Protein AF-A0A6P1W608-F1 (afdb_monomer_lite)

Secondary structure (DSSP, 8-state):
---SSTTSSHHHHTGGGSS----PPPPS-TTSGGGSSS-EEEEEEEEEEEEEE-SSEEEESS---SSTT----EEEEPGGGHHHHHHTT---SEEE-TTS-EEES-GGGSS-EEEEEEEEEETT-TT--S--EEEEEEEEEE--

Foldseek 3Di:
DDDDPPPPPPVVVVVVVPPPPPPPPPDPQPQLCQQAPDDKAFQDWADQFQWFDPLFKTQTPAARDNDPPDRGRMAGERPVCSVVVVVVVHDGQWDQDPVRDIDGVDPVCHRQKTWTFTKIWPPDHPPDDDTHIHTDTPDMDGPD

pLDDT: mean 80.38, std 16.03, range [40.0, 96.5]

Organism: NCBI:txid2666025

Structure (mmCIF, N/CA/C/O backbone):
data_AF-A0A6P1W608-F1
#
_entry.id   AF-A0A6P1W608-F1
#
loop_
_atom_site.group_PDB
_atom_site.id
_atom_site.type_symbol
_atom_site.label_atom_id
_atom_site.label_alt_id
_atom_site.label_comp_id
_atom_site.label_asym_id
_atom_site.label_entity_id
_atom_site.label_seq_id
_atom_site.pdbx_PDB_ins_code
_atom_site.Cartn_x
_atom_site.Cartn_y
_atom_site.Cartn_z
_atom_site.occupancy
_atom_site.B_iso_or_equiv
_atom_site.auth_seq_id
_atom_site.auth_comp_id
_atom_site.auth_asym_id
_atom_site.auth_atom_id
_atom_site.pdbx_PDB_model_num
ATOM 1 N N . MET A 1 1 ? -41.512 -51.671 -15.482 1.00 40.00 1 MET A N 1
ATOM 2 C CA . MET A 1 1 ? -41.183 -50.666 -16.517 1.00 40.00 1 MET A CA 1
ATOM 3 C C . MET A 1 1 ? -40.653 -49.422 -15.815 1.00 40.00 1 MET A C 1
ATOM 5 O O . MET A 1 1 ? -41.411 -48.709 -15.179 1.00 40.00 1 MET A O 1
ATOM 9 N N . LYS A 1 2 ? -39.327 -49.263 -15.813 1.00 44.81 2 LYS A N 1
ATOM 10 C CA . LYS A 1 2 ? -38.554 -48.151 -15.236 1.00 44.81 2 LYS A CA 1
ATOM 11 C C . LYS A 1 2 ? -37.672 -47.610 -16.361 1.00 44.81 2 LYS A C 1
ATOM 13 O O . LYS A 1 2 ? -37.284 -48.399 -17.215 1.00 44.81 2 LYS A O 1
ATOM 18 N N . SER A 1 3 ? -37.300 -46.334 -16.277 1.00 49.94 3 SER A N 1
ATOM 19 C CA . SER A 1 3 ? -36.467 -45.580 -17.230 1.00 49.94 3 SER A CA 1
ATOM 20 C C . SER A 1 3 ? -37.295 -44.818 -18.260 1.00 49.94 3 SER A C 1
ATOM 22 O O . SER A 1 3 ? -37.811 -45.427 -19.183 1.00 49.94 3 SER A O 1
ATOM 24 N N . ASN A 1 4 ? -37.464 -43.506 -18.042 1.00 48.66 4 ASN A N 1
ATOM 25 C CA . ASN A 1 4 ? -37.576 -42.485 -19.103 1.00 48.66 4 ASN A CA 1
ATOM 26 C C . ASN A 1 4 ? -37.647 -41.034 -18.575 1.00 48.66 4 ASN A C 1
ATOM 28 O O . ASN A 1 4 ? -37.518 -40.110 -19.368 1.00 48.66 4 ASN A O 1
ATOM 32 N N . GLN A 1 5 ? -37.764 -40.782 -17.263 1.00 49.50 5 GLN A N 1
ATOM 33 C CA . GLN A 1 5 ? -37.839 -39.401 -16.738 1.00 49.50 5 GLN A CA 1
ATOM 34 C C . GLN A 1 5 ? -36.498 -38.739 -16.365 1.00 49.50 5 GLN A C 1
ATOM 36 O O . GLN A 1 5 ? -36.469 -37.559 -16.038 1.00 49.50 5 GLN A O 1
ATOM 41 N N . LEU A 1 6 ? -35.367 -39.444 -16.455 1.00 48.97 6 LEU A N 1
ATOM 42 C CA . LEU A 1 6 ? -34.069 -38.924 -15.988 1.00 48.97 6 LEU A CA 1
ATOM 43 C C . LEU A 1 6 ? -33.270 -38.120 -17.028 1.00 48.97 6 LEU A C 1
ATOM 45 O O . LEU A 1 6 ? -32.199 -37.622 -16.705 1.00 48.97 6 LEU A O 1
ATOM 49 N N . ARG A 1 7 ? -33.758 -37.967 -18.266 1.00 49.28 7 ARG A N 1
ATOM 50 C CA . ARG A 1 7 ? -32.979 -37.322 -19.344 1.00 49.28 7 ARG A CA 1
ATOM 51 C C . ARG A 1 7 ? -33.208 -35.816 -19.510 1.00 49.28 7 ARG A C 1
ATOM 53 O O . ARG A 1 7 ? -32.443 -35.186 -20.226 1.00 49.28 7 ARG A O 1
ATOM 60 N N . SER A 1 8 ? -34.210 -35.226 -18.851 1.00 50.31 8 SER A N 1
ATOM 61 C CA . SER A 1 8 ? -34.579 -33.816 -19.087 1.00 50.31 8 SER A CA 1
ATOM 62 C C . SER A 1 8 ? -33.980 -32.806 -18.097 1.00 50.31 8 SER A C 1
ATOM 64 O O . SER A 1 8 ? -34.129 -31.605 -18.302 1.00 50.31 8 SER A O 1
ATOM 66 N N . LEU A 1 9 ? -33.308 -33.255 -17.033 1.00 49.28 9 LEU A N 1
ATOM 67 C CA . LEU A 1 9 ? -32.710 -32.367 -16.021 1.00 49.28 9 LEU A CA 1
ATOM 68 C C . LEU A 1 9 ? -31.229 -32.052 -16.284 1.00 49.28 9 LEU A C 1
ATOM 70 O O . LEU A 1 9 ? -30.699 -31.086 -15.745 1.00 49.28 9 LEU A O 1
ATOM 74 N N . SER A 1 10 ? -30.560 -32.826 -17.140 1.00 51.38 10 SER A N 1
ATOM 75 C CA . SER A 1 10 ? -29.124 -32.671 -17.409 1.00 51.38 10 SER A CA 1
ATOM 76 C C . SER A 1 10 ? -28.796 -31.515 -18.363 1.00 51.38 10 SER A C 1
ATOM 78 O O . SER A 1 10 ? -27.667 -31.037 -18.375 1.00 51.38 10 SER A O 1
ATOM 80 N N . THR A 1 11 ? -29.764 -31.039 -19.149 1.00 50.53 11 THR A N 1
ATOM 81 C CA . THR A 1 11 ? -29.540 -30.012 -20.181 1.00 50.53 11 THR A CA 1
ATOM 82 C C . THR A 1 11 ? -29.639 -28.577 -19.660 1.00 50.53 11 THR A C 1
ATOM 84 O O . THR A 1 11 ? -29.095 -27.674 -20.286 1.00 50.53 11 THR A O 1
ATOM 87 N N . VAL A 1 12 ? -30.275 -28.345 -18.506 1.00 52.16 12 VAL A N 1
ATOM 88 C CA . VAL A 1 12 ? -30.432 -26.988 -17.941 1.00 52.16 12 VAL A CA 1
ATOM 89 C C . VAL A 1 12 ? -29.232 -26.585 -17.069 1.00 52.16 12 VAL A C 1
ATOM 91 O O . VAL A 1 12 ? -28.896 -25.406 -16.998 1.00 52.16 12 VAL A O 1
ATOM 94 N N . GLY A 1 13 ? -28.519 -27.549 -16.473 1.00 48.19 13 GLY A N 1
ATOM 95 C CA . GLY A 1 13 ? -27.342 -27.276 -15.632 1.00 48.19 13 GLY A CA 1
ATOM 96 C C . GLY A 1 13 ? -26.092 -26.827 -16.401 1.00 48.19 13 GLY A C 1
ATOM 97 O O . GLY A 1 13 ? -25.275 -26.086 -15.865 1.00 48.19 13 GLY A O 1
ATOM 98 N N . LEU A 1 14 ? -25.951 -27.224 -17.671 1.00 51.66 14 LEU A N 1
ATOM 99 C CA . LEU A 1 14 ? -24.780 -26.892 -18.496 1.00 51.66 14 LEU A CA 1
ATOM 100 C C . LEU A 1 14 ? -24.833 -25.481 -19.102 1.00 51.66 14 LEU A C 1
ATOM 102 O O . LEU A 1 14 ? -23.780 -24.899 -19.347 1.00 51.66 14 LEU A O 1
ATOM 106 N N . LEU A 1 15 ? -26.022 -24.894 -19.292 1.00 48.22 15 LEU A N 1
ATOM 107 C CA . LEU A 1 15 ? -26.141 -23.524 -19.815 1.00 48.22 15 LEU A CA 1
ATOM 108 C C . LEU A 1 15 ? -25.848 -22.433 -18.772 1.00 48.22 15 LEU A C 1
ATOM 110 O O . LEU A 1 15 ? -25.570 -21.297 -19.147 1.00 48.22 15 LEU A O 1
ATOM 114 N N . TRP A 1 16 ? -25.857 -22.760 -17.478 1.00 53.50 16 TRP A N 1
ATOM 115 C CA . TRP A 1 16 ? -25.590 -21.789 -16.408 1.00 53.50 16 TRP A CA 1
ATOM 116 C C . TRP A 1 16 ? -24.107 -21.637 -16.049 1.00 53.50 16 TRP A C 1
ATOM 118 O O . TRP A 1 16 ? -23.738 -20.676 -15.381 1.00 53.50 16 TRP A O 1
ATOM 128 N N . LEU A 1 17 ? -23.236 -22.525 -16.535 1.00 53.09 17 LEU A N 1
ATOM 129 C CA . LEU A 1 17 ? -21.786 -22.423 -16.321 1.00 53.09 17 LEU A CA 1
ATOM 130 C C . LEU A 1 17 ? -21.087 -21.475 -17.316 1.00 53.09 17 LEU A C 1
ATOM 132 O O . LEU A 1 17 ? -19.903 -21.199 -17.159 1.00 53.09 17 LEU A O 1
ATOM 136 N N . GLY A 1 18 ? -21.800 -20.969 -18.332 1.00 51.81 18 GLY A N 1
ATOM 137 C CA . GLY A 1 18 ? -21.222 -20.152 -19.409 1.00 51.81 18 GLY A CA 1
ATOM 138 C C . GLY A 1 18 ? -21.345 -18.630 -19.255 1.00 51.81 18 GLY A C 1
ATOM 139 O O . GLY A 1 18 ? -20.750 -17.908 -20.047 1.00 51.81 18 GLY A O 1
ATOM 140 N N . LEU A 1 19 ? -22.104 -18.122 -18.277 1.00 52.00 19 LEU A N 1
ATOM 141 C CA . LEU A 1 19 ? -22.488 -16.697 -18.216 1.00 52.00 19 LEU A CA 1
ATOM 142 C C . LEU A 1 19 ? -21.753 -15.857 -17.161 1.00 52.00 19 LEU A C 1
ATOM 144 O O . LEU A 1 19 ? -21.987 -14.656 -17.075 1.00 52.00 19 LEU A O 1
ATOM 148 N N . SER A 1 20 ? -20.850 -16.445 -16.378 1.00 50.81 20 SER A N 1
ATOM 149 C CA . SER A 1 20 ? -20.136 -15.738 -15.302 1.00 50.81 20 SER A CA 1
ATOM 150 C C . SER A 1 20 ? -18.629 -15.598 -15.523 1.00 50.81 20 SER A C 1
ATOM 152 O O . SER A 1 20 ? -17.932 -15.089 -14.646 1.00 50.81 20 SER A O 1
ATOM 154 N N . ALA A 1 21 ? -18.122 -15.919 -16.718 1.00 52.19 21 ALA A N 1
ATOM 155 C CA . ALA A 1 21 ? -16.819 -15.426 -17.167 1.00 52.19 21 ALA A CA 1
ATOM 156 C C . ALA A 1 21 ? -16.938 -13.941 -17.556 1.00 52.19 21 ALA A C 1
ATOM 158 O O . ALA A 1 21 ? -16.721 -13.551 -18.701 1.00 52.19 21 ALA A O 1
ATOM 159 N N . GLY A 1 22 ? -17.328 -13.101 -16.593 1.00 46.84 22 GLY A N 1
ATOM 160 C CA . GLY A 1 22 ? -17.093 -11.671 -16.667 1.00 46.84 22 GLY A CA 1
ATOM 161 C C . GLY A 1 22 ? -15.586 -11.486 -16.673 1.00 46.84 22 GLY A C 1
ATOM 162 O O . GLY A 1 22 ? -14.960 -11.449 -15.618 1.00 46.84 22 GLY A O 1
ATOM 163 N N . CYS A 1 23 ? -14.990 -11.462 -17.865 1.00 54.38 23 CYS A N 1
ATOM 164 C CA . CYS A 1 23 ? -13.616 -11.040 -18.040 1.00 54.38 23 CYS A CA 1
ATOM 165 C C . CYS A 1 23 ? -13.542 -9.598 -17.550 1.00 54.38 23 CYS A C 1
ATOM 167 O O . CYS A 1 23 ? -13.833 -8.664 -18.297 1.00 54.38 23 CYS A O 1
ATOM 169 N N . SER A 1 24 ? -13.158 -9.415 -16.286 1.00 51.31 24 SER A N 1
ATOM 170 C CA . SER A 1 24 ? -12.567 -8.157 -15.860 1.00 51.31 24 SER A CA 1
ATOM 171 C C . SER A 1 24 ? -11.495 -7.817 -16.895 1.00 51.31 24 SER A C 1
ATOM 173 O O . SER A 1 24 ? -10.733 -8.720 -17.272 1.00 51.31 24 SER A O 1
ATOM 175 N N . PRO A 1 25 ? -11.463 -6.578 -17.415 1.00 56.72 25 PRO A N 1
ATOM 176 C CA . PRO A 1 25 ? -10.439 -6.183 -18.367 1.00 56.72 25 PRO A CA 1
ATOM 177 C C . PRO A 1 25 ? -9.073 -6.616 -17.823 1.00 56.72 25 PRO A C 1
ATOM 179 O O . PRO A 1 25 ? -8.849 -6.505 -16.611 1.00 56.72 25 PRO A O 1
ATOM 182 N N . PRO A 1 26 ? -8.206 -7.191 -18.677 1.00 56.38 26 PRO A N 1
ATOM 183 C CA . PRO A 1 26 ? -6.930 -7.727 -18.238 1.00 56.38 26 PRO A CA 1
ATOM 184 C C . PRO A 1 26 ? -6.208 -6.652 -17.442 1.00 56.38 26 PRO A C 1
ATOM 186 O O . PRO A 1 26 ? -6.136 -5.501 -17.876 1.00 56.38 26 PRO A O 1
ATOM 189 N N . ASP A 1 27 ? -5.734 -7.030 -16.256 1.00 62.06 27 ASP A N 1
ATOM 190 C CA . ASP A 1 27 ? -5.090 -6.075 -15.372 1.00 62.06 27 ASP A CA 1
ATOM 191 C C . ASP A 1 27 ? -3.931 -5.409 -16.133 1.00 62.06 27 ASP A C 1
ATOM 193 O O . ASP A 1 27 ? -3.021 -6.114 -16.592 1.00 62.06 27 ASP A O 1
ATOM 197 N N . PRO A 1 28 ? -3.950 -4.073 -16.293 1.00 64.06 28 PRO A N 1
ATOM 198 C CA . PRO A 1 28 ? -2.964 -3.367 -17.102 1.00 64.06 28 PRO A CA 1
ATOM 199 C C . PRO A 1 28 ? -1.554 -3.414 -16.488 1.00 64.06 28 PRO A C 1
ATOM 201 O O . PRO A 1 28 ? -0.613 -2.878 -17.066 1.00 64.06 28 PRO A O 1
ATOM 204 N N . CYS A 1 29 ? -1.387 -4.036 -15.316 1.00 72.06 29 CYS A N 1
ATOM 205 C CA . CYS A 1 29 ? -0.213 -3.930 -14.469 1.00 72.06 29 CYS A CA 1
ATOM 206 C C . CYS A 1 29 ? 0.337 -5.281 -13.987 1.00 72.06 29 CYS A C 1
ATOM 208 O O . CYS A 1 29 ? 0.562 -5.498 -12.791 1.00 72.06 29 CYS A O 1
ATOM 210 N N . LYS A 1 30 ? 0.598 -6.208 -14.916 1.00 69.44 30 LYS A N 1
ATOM 211 C CA . LYS A 1 30 ? 1.031 -7.582 -14.596 1.00 69.44 30 LYS A CA 1
ATOM 212 C C . LYS A 1 30 ? 2.250 -7.657 -13.655 1.00 69.44 30 LYS A C 1
ATOM 214 O O . LYS A 1 30 ? 2.250 -8.489 -12.752 1.00 69.44 30 LYS A O 1
ATOM 219 N N . ASN A 1 31 ? 3.226 -6.755 -13.809 1.00 79.81 31 ASN A N 1
ATOM 220 C CA . ASN A 1 31 ? 4.503 -6.779 -13.074 1.00 79.81 31 ASN A CA 1
ATOM 221 C C . ASN A 1 31 ? 4.774 -5.525 -12.223 1.00 79.81 31 ASN A C 1
ATOM 223 O O . ASN A 1 31 ? 5.916 -5.276 -11.849 1.00 79.81 31 ASN A O 1
ATOM 227 N N . GLY A 1 32 ? 3.759 -4.705 -11.940 1.00 82.81 32 GLY A N 1
ATOM 228 C CA . GLY A 1 32 ? 3.951 -3.465 -11.176 1.00 82.81 32 GLY A CA 1
ATOM 229 C C . GLY A 1 32 ? 4.618 -2.326 -11.958 1.00 82.81 32 GLY A C 1
ATOM 230 O O . GLY A 1 32 ? 4.754 -1.236 -11.418 1.00 82.81 32 GLY A O 1
ATOM 231 N N . GLU A 1 33 ? 4.979 -2.529 -13.230 1.00 87.50 33 GLU A N 1
ATOM 232 C CA . GLU A 1 33 ? 5.567 -1.499 -14.111 1.00 87.50 33 GLU A CA 1
ATOM 233 C C . GLU A 1 33 ? 4.687 -0.252 -14.245 1.00 87.50 33 GLU A C 1
ATOM 235 O O . GLU A 1 33 ? 5.179 0.848 -14.456 1.00 87.50 33 GLU A O 1
ATOM 240 N N . CYS A 1 34 ? 3.375 -0.395 -14.075 1.00 87.44 34 CYS A N 1
ATOM 241 C CA . CYS A 1 34 ? 2.468 0.743 -14.089 1.00 87.44 34 CYS A CA 1
ATOM 242 C C . CYS A 1 34 ? 2.479 1.553 -12.773 1.00 87.44 34 CYS A C 1
ATOM 244 O O . CYS A 1 34 ? 1.868 2.619 -12.703 1.00 87.44 34 CYS A O 1
ATOM 246 N N . CYS A 1 35 ? 3.127 1.046 -11.717 1.00 87.94 35 CYS A N 1
ATOM 247 C CA . CYS A 1 35 ? 3.150 1.675 -10.398 1.00 87.94 35 CYS A CA 1
ATOM 248 C C . CYS A 1 35 ? 4.272 2.709 -10.237 1.00 87.94 35 CYS A C 1
ATOM 250 O O . CYS A 1 35 ? 4.272 3.454 -9.261 1.00 87.94 35 CYS A O 1
ATOM 252 N N . GLY A 1 36 ? 5.208 2.789 -11.184 1.00 84.25 36 GLY A N 1
ATOM 253 C CA . GLY A 1 36 ? 6.295 3.760 -11.155 1.00 84.25 36 GLY A CA 1
ATOM 254 C C . GLY A 1 36 ? 7.067 3.800 -12.468 1.00 84.25 36 GLY A C 1
ATOM 255 O O . GLY A 1 36 ? 6.977 2.894 -13.288 1.00 84.25 36 GLY A O 1
ATOM 256 N N . ARG A 1 37 ? 7.834 4.871 -12.679 1.00 79.25 37 ARG A N 1
ATOM 257 C CA . ARG A 1 37 ? 8.779 4.948 -13.800 1.00 79.25 37 ARG A CA 1
ATOM 258 C C . ARG A 1 37 ? 10.070 4.220 -13.418 1.00 79.25 37 ARG A C 1
ATOM 260 O O . ARG A 1 37 ? 10.506 4.326 -12.276 1.00 79.25 37 ARG A O 1
ATOM 267 N N . GLY A 1 38 ? 10.691 3.538 -14.377 1.00 78.56 38 GLY A N 1
ATOM 268 C CA . GLY A 1 38 ? 11.970 2.853 -14.181 1.00 78.56 38 GLY A CA 1
ATOM 269 C C . GLY A 1 38 ? 11.824 1.386 -13.778 1.00 78.56 38 GLY A C 1
ATOM 270 O O . GLY A 1 38 ? 10.800 0.750 -14.030 1.00 78.56 38 GLY A O 1
ATOM 271 N N . LYS A 1 39 ? 12.884 0.827 -13.189 1.00 85.50 39 LYS A N 1
ATOM 272 C CA . LYS A 1 39 ? 12.927 -0.590 -12.825 1.00 85.50 39 LYS A CA 1
ATOM 273 C C . LYS A 1 39 ? 12.058 -0.870 -11.600 1.00 85.50 39 LYS A C 1
ATOM 275 O O . LYS A 1 39 ? 12.305 -0.355 -10.509 1.00 85.50 39 LYS A O 1
ATOM 280 N N . VAL A 1 40 ? 11.088 -1.756 -11.788 1.00 88.56 40 VAL A N 1
ATOM 281 C CA . VAL A 1 40 ? 10.217 -2.266 -10.731 1.00 88.56 40 VAL A CA 1
ATOM 282 C C . VAL A 1 40 ? 10.602 -3.711 -10.434 1.00 88.56 40 VAL A C 1
ATOM 284 O O . VAL A 1 40 ? 10.727 -4.521 -11.352 1.00 88.56 40 VAL A O 1
ATOM 287 N N . THR A 1 41 ? 10.814 -4.056 -9.164 1.00 89.81 41 THR A N 1
ATOM 288 C CA . THR A 1 41 ? 11.113 -5.440 -8.763 1.00 89.81 41 THR A CA 1
ATOM 289 C C . THR A 1 41 ? 10.108 -5.942 -7.745 1.00 89.81 41 THR A C 1
ATOM 291 O O . THR A 1 41 ? 9.778 -5.244 -6.791 1.00 89.81 41 THR A O 1
ATOM 294 N N . PHE A 1 42 ? 9.639 -7.173 -7.923 1.00 90.81 42 PHE A N 1
ATOM 295 C CA . PHE A 1 42 ? 8.792 -7.844 -6.941 1.00 90.81 42 PHE A CA 1
ATOM 296 C C . PHE A 1 42 ? 9.496 -7.937 -5.580 1.00 90.81 42 PHE A C 1
ATOM 298 O O . PHE A 1 42 ? 10.689 -8.232 -5.521 1.00 90.81 42 PHE A O 1
ATOM 305 N N . VAL A 1 43 ? 8.747 -7.699 -4.501 1.00 90.88 43 VAL A N 1
ATOM 306 C CA . VAL A 1 43 ? 9.221 -7.861 -3.120 1.00 90.88 43 VAL A CA 1
ATOM 307 C C . VAL A 1 43 ? 8.500 -9.023 -2.458 1.00 90.88 43 VAL A C 1
ATOM 309 O O . VAL A 1 43 ? 9.122 -10.025 -2.117 1.00 90.88 43 VAL A O 1
ATOM 312 N N . ARG A 1 44 ? 7.179 -8.901 -2.284 1.00 91.56 44 ARG A N 1
ATOM 313 C CA . ARG A 1 44 ? 6.339 -9.944 -1.688 1.00 91.56 44 ARG A CA 1
ATOM 314 C C . ARG A 1 44 ? 4.873 -9.759 -2.053 1.00 91.56 44 ARG A C 1
ATOM 316 O O . ARG A 1 44 ? 4.440 -8.651 -2.368 1.00 91.56 44 ARG A O 1
ATOM 323 N N . ARG A 1 45 ? 4.092 -10.832 -1.936 1.00 92.75 45 ARG A N 1
ATOM 324 C CA . ARG A 1 45 ? 2.633 -10.728 -1.813 1.00 92.75 45 ARG A CA 1
ATOM 325 C C . ARG A 1 45 ? 2.275 -10.460 -0.353 1.00 92.75 45 ARG A C 1
ATOM 327 O O . ARG A 1 45 ? 2.963 -10.935 0.548 1.00 92.75 45 ARG A O 1
ATOM 334 N N . VAL A 1 46 ? 1.222 -9.685 -0.134 1.00 92.75 46 VAL A N 1
ATOM 335 C CA . VAL A 1 46 ? 0.616 -9.487 1.184 1.00 92.75 46 VAL A CA 1
ATOM 336 C C . VAL A 1 46 ? -0.759 -10.129 1.194 1.00 92.75 46 VAL A C 1
ATOM 338 O O . VAL A 1 46 ? -1.526 -9.983 0.241 1.00 92.75 46 VAL A O 1
ATOM 341 N N . GLU A 1 47 ? -1.056 -10.851 2.268 1.00 94.62 47 GLU A N 1
ATOM 342 C CA . GLU A 1 47 ? -2.301 -11.595 2.426 1.00 94.62 47 GLU A CA 1
ATOM 343 C C . GLU A 1 47 ? -2.978 -11.174 3.726 1.00 94.62 47 GLU A C 1
ATOM 345 O O . GLU A 1 47 ? -2.635 -11.640 4.808 1.00 94.62 47 GLU A O 1
ATOM 350 N N . GLY A 1 48 ? -3.920 -10.234 3.624 1.00 94.62 48 GLY A N 1
ATOM 351 C CA . GLY A 1 48 ? -4.662 -9.727 4.776 1.00 94.62 48 GLY A CA 1
ATOM 352 C C . GLY A 1 48 ? -3.788 -8.976 5.781 1.00 94.62 48 GLY A C 1
ATOM 353 O O . GLY A 1 48 ? -4.086 -8.988 6.975 1.00 94.62 48 GLY A O 1
ATOM 354 N N . ALA A 1 49 ? -2.719 -8.323 5.314 1.00 94.69 49 ALA A N 1
ATOM 355 C CA . ALA A 1 49 ? -1.823 -7.557 6.172 1.00 94.69 49 ALA A CA 1
ATOM 356 C C . ALA A 1 49 ? -2.566 -6.361 6.785 1.00 94.69 49 ALA A C 1
ATOM 358 O O . ALA A 1 49 ? -3.290 -5.651 6.084 1.00 94.69 49 ALA A O 1
ATOM 359 N N . ARG A 1 50 ? -2.379 -6.135 8.091 1.00 95.12 50 ARG A N 1
ATOM 360 C CA . ARG A 1 50 ? -2.953 -4.980 8.794 1.00 95.12 50 ARG A CA 1
ATOM 361 C C . ARG A 1 50 ? -2.290 -3.695 8.306 1.00 95.12 50 ARG A C 1
ATOM 363 O O . ARG A 1 50 ? -1.060 -3.609 8.298 1.00 95.12 50 ARG A O 1
ATOM 370 N N . ALA A 1 51 ? -3.098 -2.713 7.912 1.00 95.38 51 ALA A N 1
ATOM 371 C CA . ALA A 1 51 ? -2.615 -1.447 7.379 1.00 95.38 51 ALA A CA 1
ATOM 372 C C . ALA A 1 51 ? -3.486 -0.238 7.764 1.00 95.38 51 ALA A C 1
ATOM 374 O O . ALA A 1 51 ? -4.676 -0.358 8.050 1.00 95.38 51 ALA A O 1
ATOM 375 N N . GLU A 1 52 ? -2.854 0.929 7.735 1.00 94.12 52 GLU A N 1
ATOM 376 C CA . GLU A 1 52 ? -3.406 2.275 7.872 1.00 94.12 52 GLU A CA 1
ATOM 377 C C . GLU A 1 52 ? -3.329 2.983 6.515 1.00 94.12 52 GLU A C 1
ATOM 379 O O . GLU A 1 52 ? -2.334 2.824 5.803 1.00 94.12 52 GLU A O 1
ATOM 384 N N . TYR A 1 53 ? -4.349 3.766 6.152 1.00 93.81 53 TYR A N 1
ATOM 385 C CA . TYR A 1 53 ? -4.383 4.474 4.871 1.00 93.81 53 TYR A CA 1
ATOM 386 C C . TYR A 1 53 ? -4.167 5.977 5.055 1.00 93.81 53 TYR A C 1
ATOM 388 O O . TYR A 1 53 ? -5.045 6.700 5.515 1.00 93.81 53 TYR A O 1
ATOM 396 N N . GLY A 1 54 ? -3.008 6.464 4.614 1.00 90.19 54 GLY A N 1
ATOM 397 C CA . GLY A 1 54 ? -2.615 7.874 4.675 1.00 90.19 54 GLY A CA 1
ATOM 398 C C . GLY A 1 54 ? -2.931 8.677 3.408 1.00 90.19 54 GLY A C 1
ATOM 399 O O . GLY A 1 54 ? -2.228 9.637 3.108 1.00 90.19 54 GLY A O 1
ATOM 400 N N . GLY A 1 55 ? -3.913 8.263 2.601 1.00 88.56 55 GLY A N 1
ATOM 401 C CA . GLY A 1 55 ? -4.346 8.982 1.390 1.00 88.56 55 GLY A CA 1
ATOM 402 C C . GLY A 1 55 ? -3.617 8.608 0.093 1.00 88.56 55 GLY A C 1
ATOM 403 O O . GLY A 1 55 ? -4.250 8.528 -0.952 1.00 88.56 55 GLY A O 1
ATOM 404 N N . ILE A 1 56 ? -2.310 8.348 0.132 1.00 89.69 56 ILE A N 1
ATOM 405 C CA . ILE A 1 56 ? -1.546 7.804 -1.019 1.00 89.69 56 ILE A CA 1
ATOM 406 C C . ILE A 1 56 ? -0.562 6.703 -0.610 1.00 89.69 56 ILE A C 1
ATOM 408 O O . ILE A 1 56 ? 0.238 6.228 -1.412 1.00 89.69 56 ILE A O 1
ATOM 412 N N . VAL A 1 57 ? -0.587 6.314 0.662 1.00 92.56 57 VAL A N 1
ATOM 413 C CA . VAL A 1 57 ? 0.329 5.345 1.261 1.00 92.56 57 VAL A CA 1
ATOM 414 C C . VAL A 1 57 ? -0.473 4.415 2.154 1.00 92.56 57 VAL A C 1
ATOM 416 O O . VAL A 1 57 ? -1.336 4.867 2.908 1.00 92.56 57 VAL A O 1
ATOM 419 N N . PHE A 1 58 ? -0.142 3.130 2.101 1.00 94.62 58 PHE A N 1
ATOM 420 C CA . PHE A 1 58 ? -0.476 2.180 3.151 1.00 94.62 58 PHE A CA 1
ATOM 421 C C . PHE A 1 58 ? 0.708 2.045 4.099 1.00 94.62 58 PHE A C 1
ATOM 423 O O . PHE A 1 58 ? 1.807 1.696 3.666 1.00 94.62 58 PHE A O 1
ATOM 430 N N . ALA A 1 59 ? 0.486 2.324 5.380 1.00 93.12 59 ALA A N 1
ATOM 431 C CA . ALA A 1 59 ? 1.421 1.999 6.448 1.00 93.12 59 ALA A CA 1
ATOM 432 C C . ALA A 1 59 ? 0.991 0.669 7.075 1.00 93.12 59 ALA A C 1
ATOM 434 O O . ALA A 1 59 ? -0.105 0.550 7.611 1.00 93.12 59 ALA A O 1
ATOM 435 N N . PHE A 1 60 ? 1.832 -0.346 6.966 1.00 93.62 60 PHE A N 1
ATOM 436 C CA . PHE A 1 60 ? 1.599 -1.697 7.448 1.00 93.62 60 PHE A CA 1
ATOM 437 C C . PHE A 1 60 ? 2.060 -1.838 8.894 1.00 93.62 60 PHE A C 1
ATOM 439 O O . PHE A 1 60 ? 3.037 -1.223 9.314 1.00 93.62 60 PHE A O 1
ATOM 446 N N . GLN A 1 61 ? 1.380 -2.700 9.643 1.00 92.00 61 GLN A N 1
ATOM 447 C CA . GLN A 1 61 ? 1.813 -3.067 10.990 1.00 92.00 61 GLN A CA 1
ATOM 448 C C . GLN A 1 61 ? 3.149 -3.829 10.969 1.00 92.00 61 GLN A C 1
ATOM 450 O O . GLN A 1 61 ? 3.952 -3.717 11.893 1.00 92.00 61 GLN A O 1
ATOM 455 N N . GLU A 1 62 ? 3.387 -4.594 9.904 1.00 88.94 62 GLU A N 1
ATOM 456 C CA . GLU A 1 62 ? 4.599 -5.383 9.697 1.00 88.94 62 GLU A CA 1
ATOM 457 C C . GLU A 1 62 ? 5.522 -4.736 8.658 1.00 88.94 62 GLU A C 1
ATOM 459 O O . GLU A 1 62 ? 5.070 -4.117 7.692 1.00 88.94 62 GLU A O 1
ATOM 464 N N . VAL A 1 63 ? 6.832 -4.944 8.811 1.00 84.44 63 VAL A N 1
ATOM 465 C CA . VAL A 1 63 ? 7.846 -4.472 7.856 1.00 84.44 63 VAL A CA 1
ATOM 466 C C . VAL A 1 63 ? 7.607 -5.093 6.474 1.00 84.44 63 VAL A C 1
ATOM 468 O O . VAL A 1 63 ? 7.368 -6.291 6.342 1.00 84.44 63 VAL A O 1
ATOM 471 N N . VAL A 1 64 ? 7.683 -4.270 5.426 1.00 78.81 64 VAL A N 1
ATOM 472 C CA . VAL A 1 64 ? 7.502 -4.662 4.015 1.00 78.81 64 VAL A CA 1
ATOM 473 C C . VAL A 1 64 ? 8.796 -4.632 3.201 1.00 78.81 64 VAL A C 1
ATOM 475 O O . VAL A 1 64 ? 8.766 -4.884 2.001 1.00 78.81 64 VAL A O 1
ATOM 478 N N . SER A 1 65 ? 9.925 -4.309 3.827 1.00 75.94 65 SER A N 1
ATOM 479 C CA . SER A 1 65 ? 11.192 -4.098 3.132 1.00 75.94 65 SER A CA 1
ATOM 480 C C . SER A 1 65 ? 11.856 -5.386 2.642 1.00 75.94 65 SER A C 1
ATOM 482 O O . SER A 1 65 ? 11.867 -6.396 3.340 1.00 75.94 65 SER A O 1
ATOM 484 N N . ALA A 1 66 ? 12.478 -5.312 1.461 1.00 66.31 66 ALA A N 1
ATOM 485 C CA . ALA A 1 66 ? 13.358 -6.352 0.923 1.00 66.31 66 ALA A CA 1
ATOM 486 C C . ALA A 1 66 ? 14.811 -6.230 1.422 1.00 66.31 66 ALA A C 1
ATOM 488 O O . ALA A 1 66 ? 15.603 -7.155 1.251 1.00 66.31 66 ALA A O 1
ATOM 489 N N . ALA A 1 67 ? 15.186 -5.077 1.985 1.00 69.94 67 ALA A N 1
ATOM 490 C CA . ALA A 1 67 ? 16.557 -4.795 2.392 1.00 69.94 67 ALA A CA 1
ATOM 491 C C . ALA A 1 67 ? 16.739 -5.056 3.900 1.00 69.94 67 ALA A C 1
ATOM 493 O O . ALA A 1 67 ? 16.031 -4.440 4.700 1.00 69.94 67 ALA A O 1
ATOM 494 N N . PRO A 1 68 ? 17.717 -5.890 4.310 1.00 64.81 68 PRO A N 1
ATOM 495 C CA . PRO A 1 68 ? 17.869 -6.348 5.697 1.00 64.81 68 PRO A CA 1
ATOM 496 C C . PRO A 1 68 ? 18.168 -5.227 6.705 1.00 64.81 68 PRO A C 1
ATOM 498 O O . PRO A 1 68 ? 17.912 -5.393 7.891 1.00 64.81 68 PRO A O 1
ATOM 501 N N . ASN A 1 69 ? 18.665 -4.077 6.240 1.00 73.00 69 ASN A N 1
ATOM 502 C CA . ASN A 1 69 ? 19.028 -2.938 7.090 1.00 73.00 69 ASN A CA 1
ATOM 503 C C . ASN A 1 69 ? 18.066 -1.747 6.957 1.00 73.00 69 ASN A C 1
ATOM 505 O O . ASN A 1 69 ? 18.358 -0.666 7.463 1.00 73.00 69 ASN A O 1
ATOM 509 N N . ILE A 1 70 ? 16.945 -1.909 6.247 1.00 74.38 70 ILE A N 1
ATOM 510 C CA . ILE A 1 70 ? 15.977 -0.829 6.036 1.00 74.38 70 ILE A CA 1
ATOM 511 C C . ILE A 1 70 ? 14.619 -1.301 6.527 1.00 74.38 70 ILE A C 1
ATOM 513 O O . ILE A 1 70 ? 13.962 -2.101 5.870 1.00 74.38 70 ILE A O 1
ATOM 517 N N . ASN A 1 71 ? 14.178 -0.774 7.666 1.00 77.12 71 ASN A N 1
ATOM 518 C CA . ASN A 1 71 ? 12.854 -1.054 8.210 1.00 77.12 71 ASN A CA 1
ATOM 519 C C . ASN A 1 71 ? 11.839 -0.085 7.613 1.00 77.12 71 ASN A C 1
ATOM 521 O O . ASN A 1 71 ? 11.542 0.960 8.186 1.00 77.12 71 ASN A O 1
ATOM 525 N N . GLN A 1 72 ? 11.311 -0.433 6.444 1.00 81.06 72 GLN A N 1
ATOM 526 C CA . GLN A 1 72 ? 10.183 0.278 5.858 1.00 81.06 72 GLN A CA 1
ATOM 527 C C . GLN A 1 72 ? 8.922 -0.550 6.043 1.00 81.06 72 GLN A C 1
ATOM 529 O O . GLN A 1 72 ? 8.865 -1.714 5.652 1.00 81.06 72 GLN A O 1
ATOM 534 N N . ALA A 1 73 ? 7.916 0.066 6.645 1.00 87.12 73 ALA A N 1
ATOM 535 C CA . ALA A 1 73 ? 6.603 -0.520 6.868 1.00 87.12 73 ALA A CA 1
ATOM 536 C C . ALA A 1 73 ? 5.542 0.225 6.048 1.00 87.12 73 ALA A C 1
ATOM 538 O O . ALA A 1 73 ? 4.403 0.340 6.467 1.00 87.12 73 ALA A O 1
ATOM 539 N N . SER A 1 74 ? 5.904 0.800 4.899 1.00 91.69 74 SER A N 1
ATOM 540 C CA . SER A 1 74 ? 4.970 1.564 4.075 1.00 91.69 74 SER A CA 1
ATOM 541 C C . SER A 1 74 ? 5.173 1.331 2.585 1.00 91.69 74 SER A C 1
ATOM 543 O O . SER A 1 74 ? 6.288 1.065 2.135 1.00 91.69 74 SER A O 1
ATOM 545 N N . ALA A 1 75 ? 4.082 1.429 1.828 1.00 93.50 75 ALA A N 1
ATOM 546 C CA . ALA A 1 75 ? 4.097 1.395 0.372 1.00 93.50 75 ALA A CA 1
ATOM 547 C C . ALA A 1 75 ? 3.099 2.407 -0.202 1.00 93.50 75 ALA A C 1
ATOM 549 O O . ALA A 1 75 ? 1.975 2.529 0.289 1.00 93.50 75 ALA A O 1
ATOM 550 N N . PHE A 1 76 ? 3.503 3.112 -1.253 1.00 93.00 76 PHE A N 1
ATOM 551 C CA . PHE A 1 76 ? 2.640 3.999 -2.024 1.00 93.00 76 PHE A CA 1
ATOM 552 C C . PHE A 1 76 ? 1.558 3.209 -2.758 1.00 93.00 76 PHE A C 1
ATOM 554 O O . PHE A 1 76 ? 1.773 2.072 -3.182 1.00 93.00 76 PHE A O 1
ATOM 561 N N . THR A 1 77 ? 0.394 3.815 -2.947 1.00 93.31 77 THR A N 1
ATOM 562 C CA . THR A 1 77 ? -0.639 3.253 -3.813 1.00 93.31 77 THR A CA 1
ATOM 563 C C . THR A 1 77 ? -0.185 3.275 -5.268 1.00 93.31 77 THR A C 1
ATOM 565 O O . THR A 1 77 ? 0.405 4.247 -5.739 1.00 93.31 77 THR A O 1
ATOM 568 N N . CYS A 1 78 ? -0.460 2.199 -6.006 1.00 91.75 78 CYS A N 1
ATOM 569 C CA . CYS A 1 78 ? -0.209 2.174 -7.442 1.00 91.75 78 CYS A CA 1
ATOM 570 C C . CYS A 1 78 ? -1.096 3.227 -8.149 1.00 91.75 78 CYS A C 1
ATOM 572 O O . CYS A 1 78 ? -2.324 3.132 -8.044 1.00 91.75 78 CYS A O 1
ATOM 574 N N . PRO A 1 79 ? -0.541 4.213 -8.889 1.00 89.88 79 PRO A N 1
ATOM 575 C CA . PRO A 1 79 ? -1.324 5.330 -9.430 1.00 89.88 79 PRO A CA 1
ATOM 576 C C . PRO A 1 79 ? -2.458 4.915 -10.373 1.00 89.88 79 PRO A C 1
ATOM 578 O O . PRO A 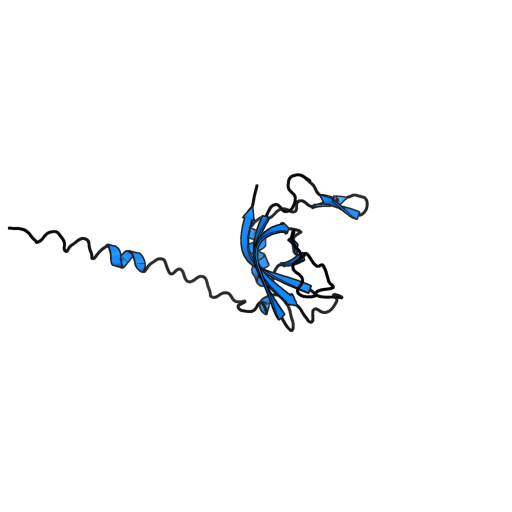1 79 ? -3.516 5.542 -10.391 1.00 89.88 79 PRO A O 1
ATOM 581 N N . THR A 1 80 ? -2.285 3.826 -11.123 1.00 90.19 80 THR A N 1
ATOM 582 C CA . THR A 1 80 ? -3.329 3.280 -12.008 1.00 90.19 80 THR A CA 1
ATOM 583 C C . THR A 1 80 ? -4.552 2.758 -11.255 1.00 90.19 80 THR A C 1
ATOM 585 O O . THR A 1 80 ? -5.625 2.646 -11.840 1.00 90.19 80 THR A O 1
ATOM 588 N N . GLN A 1 81 ? -4.421 2.478 -9.956 1.00 90.06 81 GLN A N 1
ATOM 589 C CA . GLN A 1 81 ? -5.514 2.038 -9.093 1.00 90.06 81 GLN A CA 1
ATOM 590 C C . GLN A 1 81 ? -6.122 3.185 -8.277 1.00 90.06 81 GLN A C 1
ATOM 592 O O . GLN A 1 81 ? -7.034 2.947 -7.488 1.00 90.06 81 GLN A O 1
ATOM 597 N N . GLN A 1 82 ? -5.679 4.434 -8.468 1.00 88.56 82 GLN A N 1
ATOM 598 C CA . GLN A 1 82 ? -6.124 5.556 -7.637 1.00 88.56 82 GLN A CA 1
ATOM 599 C C . GLN A 1 82 ? -7.643 5.772 -7.699 1.00 88.56 82 GLN A C 1
ATOM 601 O O . GLN A 1 82 ? -8.262 6.050 -6.673 1.00 88.56 82 GLN A O 1
ATOM 606 N N . ALA A 1 83 ? -8.262 5.600 -8.872 1.00 88.12 83 ALA A N 1
ATOM 607 C CA . ALA A 1 83 ? -9.715 5.703 -9.026 1.00 88.12 83 ALA A CA 1
ATOM 608 C C . ALA A 1 83 ? -10.461 4.643 -8.196 1.00 88.12 83 ALA A C 1
ATOM 610 O O . ALA A 1 83 ? -11.385 4.977 -7.457 1.00 88.12 83 ALA A O 1
ATOM 611 N N . MET A 1 84 ? -10.010 3.384 -8.256 1.00 90.25 84 MET A N 1
ATOM 612 C CA . MET A 1 84 ? -10.549 2.290 -7.442 1.00 90.25 84 MET A CA 1
ATOM 613 C C . MET A 1 84 ? -10.385 2.589 -5.949 1.00 90.25 84 MET A C 1
ATOM 615 O O . MET A 1 84 ? -11.344 2.481 -5.198 1.00 90.25 84 MET A O 1
ATOM 619 N N . ILE A 1 85 ? -9.194 3.015 -5.522 1.00 91.62 85 ILE A N 1
ATOM 620 C CA . ILE A 1 85 ? -8.898 3.306 -4.112 1.00 91.62 85 ILE A CA 1
ATOM 621 C C . ILE A 1 85 ? -9.749 4.467 -3.594 1.00 91.62 85 ILE A C 1
ATOM 623 O O . ILE A 1 85 ? -10.255 4.418 -2.476 1.00 91.62 85 ILE A O 1
ATOM 627 N N . THR A 1 86 ? -9.955 5.491 -4.419 1.00 90.75 86 THR A N 1
ATOM 628 C CA . THR A 1 86 ? -10.798 6.640 -4.070 1.00 90.75 86 THR A CA 1
ATOM 629 C C . THR A 1 86 ? -12.255 6.209 -3.883 1.00 90.75 86 THR A C 1
ATOM 631 O O . THR A 1 86 ? -12.906 6.646 -2.935 1.00 90.75 86 THR A O 1
ATOM 634 N N . ALA A 1 87 ? -12.748 5.296 -4.726 1.00 91.75 87 ALA A N 1
ATOM 635 C CA . ALA A 1 87 ? -14.094 4.733 -4.623 1.00 91.75 87 ALA A CA 1
ATOM 636 C C . ALA A 1 87 ? -14.302 3.833 -3.386 1.00 91.75 87 ALA A C 1
ATOM 638 O O . ALA A 1 87 ? -15.440 3.596 -2.994 1.00 91.75 87 ALA A O 1
ATOM 639 N N . LEU A 1 88 ? -13.229 3.359 -2.738 1.00 92.06 88 LEU A N 1
ATOM 640 C CA . LEU A 1 88 ? -13.321 2.608 -1.478 1.00 92.06 88 LEU A CA 1
ATOM 641 C C . LEU A 1 88 ? -13.614 3.502 -0.263 1.00 92.06 88 LEU A C 1
ATOM 643 O O . LEU A 1 88 ? -13.888 2.976 0.812 1.00 92.06 88 LEU A O 1
ATOM 647 N N . HIS A 1 89 ? -13.539 4.833 -0.404 1.00 93.44 89 HIS A N 1
ATOM 648 C CA . HIS A 1 89 ? -13.797 5.799 0.674 1.00 93.44 89 HIS A CA 1
ATOM 649 C C . HIS A 1 89 ? -13.036 5.493 1.980 1.00 93.44 89 HIS A C 1
ATOM 651 O O . HIS A 1 89 ? -13.554 5.692 3.083 1.00 93.44 89 HIS A O 1
ATOM 657 N N . LEU A 1 90 ? -11.794 5.010 1.852 1.00 93.25 90 LEU A N 1
ATOM 658 C CA . LEU A 1 90 ? -10.924 4.710 2.987 1.00 93.25 90 LEU A CA 1
ATOM 659 C C . LEU A 1 90 ? -10.644 5.987 3.790 1.00 93.25 90 LEU A C 1
ATOM 661 O O . LEU A 1 90 ? -10.399 7.057 3.228 1.00 93.25 90 LEU A O 1
ATOM 665 N N . LYS A 1 91 ? -10.659 5.862 5.113 1.00 91.25 91 LYS A N 1
ATOM 666 C CA . LYS A 1 91 ? -10.437 6.950 6.062 1.00 91.25 91 LYS A CA 1
ATOM 667 C C . LYS A 1 91 ? -9.087 6.761 6.738 1.00 91.25 91 LYS A C 1
ATOM 669 O O . LYS A 1 91 ? -8.758 5.664 7.174 1.00 91.25 91 LYS A O 1
ATOM 674 N N . SER A 1 92 ? -8.342 7.853 6.851 1.00 89.50 92 SER A N 1
ATOM 675 C CA . SER A 1 92 ? -7.162 7.905 7.712 1.00 89.50 92 SER A CA 1
ATOM 676 C C . SER A 1 92 ? -7.607 7.946 9.174 1.00 89.50 92 SER A C 1
ATOM 678 O O . SER A 1 92 ? -8.452 8.763 9.539 1.00 89.50 92 SER A O 1
ATOM 680 N N . ASN A 1 93 ? -7.006 7.109 10.012 1.00 89.06 93 ASN A N 1
ATOM 681 C CA . ASN A 1 93 ? -7.046 7.177 11.471 1.00 89.06 93 ASN A CA 1
ATOM 682 C C . ASN A 1 93 ? -5.856 7.985 12.032 1.00 89.06 93 ASN A C 1
ATOM 684 O O . ASN A 1 93 ? -5.501 7.888 13.207 1.00 89.06 93 ASN A O 1
ATOM 688 N N . THR A 1 94 ? -5.216 8.801 11.192 1.00 87.50 94 THR A N 1
ATOM 689 C CA . THR A 1 94 ? -4.167 9.740 11.597 1.00 87.50 94 THR A CA 1
ATOM 690 C C . THR A 1 94 ? -4.534 11.178 11.255 1.00 87.50 94 THR A C 1
ATOM 692 O O . THR A 1 94 ? -5.172 11.452 10.236 1.00 87.50 94 THR A O 1
ATOM 695 N N . MET A 1 95 ? -4.099 12.102 12.106 1.00 88.81 95 MET A N 1
ATOM 696 C CA . MET A 1 95 ? -4.220 13.543 11.917 1.00 88.81 95 MET A CA 1
ATOM 697 C C . MET A 1 95 ? -2.899 14.244 12.235 1.00 88.81 95 MET A C 1
ATOM 699 O O . MET A 1 95 ? -2.074 13.717 12.981 1.00 88.81 95 MET A O 1
ATOM 703 N N . VAL A 1 96 ? -2.703 15.444 11.696 1.00 89.62 96 VAL A N 1
ATOM 704 C CA . VAL A 1 96 ? -1.569 16.308 12.049 1.00 89.62 96 VAL A CA 1
ATOM 705 C C . VAL A 1 96 ? -2.035 17.291 13.119 1.00 89.62 96 VAL A C 1
ATOM 707 O O . VAL A 1 96 ? -3.017 18.002 12.915 1.00 89.62 96 VAL A O 1
ATOM 710 N N . ASP A 1 97 ? -1.371 17.305 14.274 1.00 90.94 97 ASP A N 1
ATOM 711 C CA . ASP A 1 97 ? -1.688 18.242 15.353 1.00 90.94 97 ASP A CA 1
ATOM 712 C C . ASP A 1 97 ? -1.153 19.660 15.068 1.00 90.94 97 ASP A C 1
ATOM 714 O O . ASP A 1 97 ? -0.407 19.894 14.117 1.00 90.94 97 ASP A O 1
ATOM 718 N N . ALA A 1 98 ? -1.510 20.628 15.918 1.00 92.88 98 ALA A N 1
ATOM 719 C CA . ALA A 1 98 ? -1.063 22.019 15.783 1.00 92.88 98 ALA A CA 1
ATOM 720 C C . ALA A 1 98 ? 0.471 22.193 15.845 1.00 92.88 98 ALA A C 1
ATOM 722 O O . ALA A 1 98 ? 0.986 23.240 15.464 1.00 92.88 98 ALA A O 1
ATOM 723 N N . THR A 1 99 ? 1.207 21.179 16.315 1.00 94.00 99 THR A N 1
ATOM 724 C CA . THR A 1 99 ? 2.677 21.165 16.363 1.00 94.00 99 THR A CA 1
ATOM 725 C C . THR A 1 99 ? 3.305 20.496 15.139 1.00 94.00 99 THR A C 1
ATOM 727 O O . THR A 1 99 ? 4.524 20.345 15.079 1.00 94.00 99 THR A O 1
ATOM 730 N N . GLY A 1 100 ? 2.489 20.077 14.167 1.00 89.50 100 GLY A N 1
ATOM 731 C CA . GLY A 1 100 ? 2.936 19.376 12.968 1.00 89.50 100 GLY A CA 1
ATOM 732 C C . GLY A 1 100 ? 3.217 17.887 13.186 1.00 89.50 100 GLY A C 1
ATOM 733 O O . GLY A 1 100 ? 3.791 17.248 12.307 1.00 89.50 100 GLY A O 1
ATOM 734 N N . LYS A 1 101 ? 2.846 17.308 14.336 1.00 88.94 101 LYS A N 1
ATOM 735 C CA . LYS A 1 101 ? 3.090 15.886 14.622 1.00 88.94 101 LYS A CA 1
ATOM 736 C C . LYS A 1 101 ? 1.918 15.028 14.168 1.00 88.94 101 LYS A C 1
ATOM 738 O O . LYS A 1 101 ? 0.761 15.379 14.389 1.00 88.94 101 LYS A O 1
ATOM 743 N N . ILE A 1 102 ? 2.229 13.865 13.598 1.00 85.12 102 ILE A N 1
ATOM 744 C CA . ILE A 1 102 ? 1.231 12.845 13.261 1.00 85.12 102 ILE A CA 1
ATOM 745 C C . ILE A 1 102 ? 0.739 12.193 14.560 1.00 85.12 102 ILE A C 1
ATOM 747 O O . ILE A 1 102 ? 1.535 11.705 15.366 1.00 85.12 102 ILE A O 1
ATOM 751 N N . ARG A 1 103 ? -0.576 12.191 14.764 1.00 87.38 103 ARG A N 1
ATOM 752 C CA . ARG A 1 103 ? -1.282 11.598 15.904 1.00 87.38 103 ARG A CA 1
ATOM 753 C C . ARG A 1 103 ? -2.333 10.620 15.408 1.00 87.38 103 ARG A C 1
ATOM 755 O O . ARG A 1 103 ? -2.937 10.849 14.365 1.00 87.38 103 ARG A O 1
ATOM 762 N N . LEU A 1 104 ? -2.568 9.559 16.174 1.00 87.25 104 LEU A N 1
ATOM 763 C CA . LEU A 1 104 ? -3.730 8.697 15.967 1.00 87.25 104 LEU A CA 1
ATOM 764 C C . LEU A 1 104 ? -4.991 9.438 16.423 1.00 87.25 104 LEU A C 1
ATOM 766 O O . LEU A 1 104 ? -4.972 10.068 17.480 1.00 87.25 104 LEU A O 1
ATOM 770 N N . ILE A 1 105 ? -6.058 9.354 15.630 1.00 89.0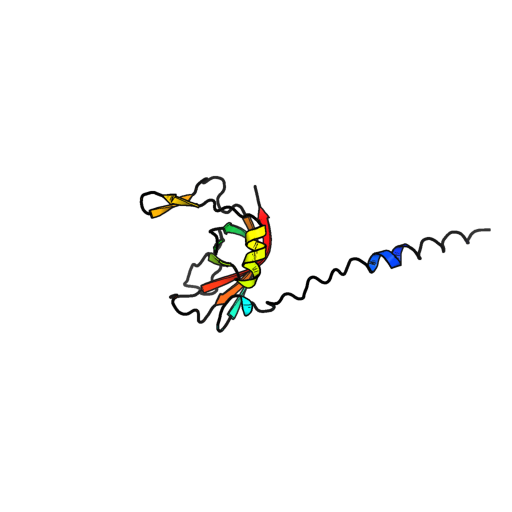6 105 ILE A N 1
ATOM 771 C CA . ILE A 1 105 ? -7.380 9.880 15.999 1.00 89.06 105 ILE A CA 1
ATOM 772 C C . ILE A 1 105 ? -7.989 8.972 17.070 1.00 89.06 105 ILE A C 1
ATOM 774 O O . ILE A 1 105 ? -8.474 9.455 18.090 1.00 89.06 105 ILE A O 1
ATOM 778 N N . ASP A 1 106 ? -7.891 7.657 16.869 1.00 85.75 106 ASP A N 1
ATOM 779 C CA . ASP A 1 106 ? -8.316 6.648 17.830 1.00 85.75 106 ASP A CA 1
ATOM 780 C C . ASP A 1 106 ? -7.264 5.536 17.961 1.00 85.75 106 ASP A C 1
ATOM 782 O O . ASP A 1 106 ? -7.000 4.776 17.025 1.00 85.75 106 ASP A O 1
ATOM 786 N N . SER A 1 107 ? -6.659 5.422 19.144 1.00 83.12 107 SER A N 1
ATOM 787 C CA . SER A 1 107 ? -5.631 4.416 19.427 1.00 83.12 107 SER A CA 1
ATOM 788 C C . SER A 1 107 ? -6.167 2.983 19.492 1.00 83.12 107 SER A C 1
ATOM 790 O O . SER A 1 107 ? -5.387 2.045 19.328 1.00 83.12 107 SER A O 1
ATOM 792 N N . THR A 1 108 ? -7.473 2.789 19.688 1.00 83.69 108 THR A N 1
ATOM 793 C CA . THR A 1 108 ? -8.111 1.461 19.709 1.00 83.69 108 THR A CA 1
ATOM 794 C C . THR A 1 108 ? -8.320 0.885 18.305 1.00 83.69 108 THR A C 1
ATOM 796 O O . THR A 1 108 ? -8.444 -0.330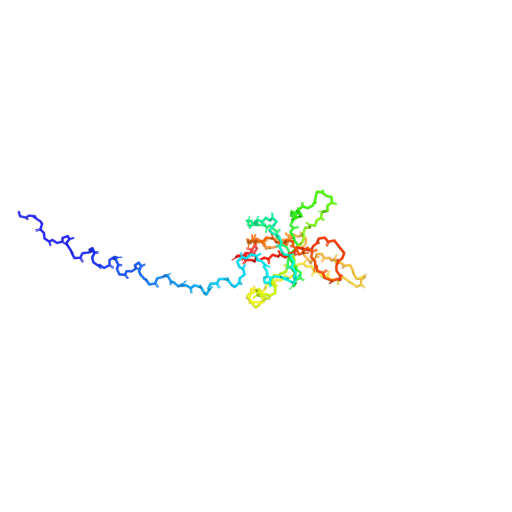 18.137 1.00 83.69 108 THR A O 1
ATOM 799 N N . HIS A 1 109 ? -8.260 1.746 17.285 1.00 83.25 109 HIS A N 1
ATOM 800 C CA . HIS A 1 109 ? -8.500 1.419 15.880 1.00 83.25 109 HIS A CA 1
ATOM 801 C C . HIS A 1 109 ? -7.234 1.526 15.012 1.00 83.25 109 HIS A C 1
ATOM 803 O O . HIS A 1 109 ? -7.302 1.855 13.827 1.00 83.25 109 HIS A O 1
ATOM 809 N N . ALA A 1 110 ? -6.050 1.264 15.577 1.00 86.31 110 ALA A N 1
ATOM 810 C CA . ALA A 1 110 ? -4.809 1.268 14.804 1.00 86.31 110 ALA A CA 1
ATOM 811 C C . ALA A 1 110 ? -4.840 0.215 13.675 1.00 86.31 110 ALA A C 1
ATOM 813 O O . ALA A 1 110 ? -5.221 -0.944 13.884 1.00 86.31 110 ALA A O 1
ATOM 814 N N . TYR A 1 111 ? -4.397 0.617 12.478 1.00 91.62 111 TYR A N 1
ATOM 815 C CA . TYR A 1 111 ? -4.387 -0.216 11.272 1.00 91.62 111 TYR A CA 1
ATOM 816 C C . TYR A 1 111 ? -5.778 -0.800 10.937 1.00 91.62 111 TYR A C 1
ATOM 818 O O . TYR A 1 111 ? -5.954 -2.020 11.013 1.00 91.62 111 TYR A O 1
ATOM 826 N N . PRO A 1 112 ? -6.781 0.033 10.600 1.00 94.12 112 PRO A N 1
ATOM 827 C CA . PRO A 1 112 ? -8.182 -0.365 10.463 1.00 94.12 112 PRO A CA 1
ATOM 828 C C . PRO A 1 112 ? -8.505 -1.184 9.212 1.00 94.12 112 PRO A C 1
ATOM 830 O O . PRO A 1 112 ? -9.660 -1.559 9.007 1.00 94.12 112 PRO A O 1
ATOM 833 N N . TYR A 1 113 ? -7.505 -1.508 8.395 1.00 96.06 113 TYR A N 1
ATOM 834 C CA . TYR A 1 113 ? -7.696 -2.257 7.164 1.00 96.06 113 TYR A CA 1
ATOM 835 C C . TYR A 1 113 ? -6.903 -3.557 7.145 1.00 96.06 113 TYR A C 1
ATOM 837 O O . TYR A 1 113 ? -5.799 -3.647 7.685 1.00 96.06 113 TYR A O 1
ATOM 845 N N . ARG A 1 114 ? -7.451 -4.559 6.457 1.00 96.50 114 ARG A N 1
ATOM 846 C CA . ARG A 1 114 ? -6.693 -5.691 5.919 1.00 96.50 114 ARG A CA 1
ATOM 847 C C . ARG A 1 114 ? -6.494 -5.499 4.430 1.00 96.50 114 ARG A C 1
ATOM 849 O O . ARG A 1 114 ? -7.443 -5.187 3.713 1.00 96.50 114 ARG A O 1
ATOM 856 N N . VAL A 1 115 ? -5.263 -5.694 3.977 1.00 95.94 115 VAL A N 1
ATOM 857 C CA . VAL A 1 115 ? -4.861 -5.456 2.594 1.00 95.94 115 VAL A CA 1
ATOM 858 C C . VAL A 1 115 ? -4.296 -6.730 1.978 1.00 95.94 115 VAL A C 1
ATOM 860 O O . VAL A 1 115 ? -3.443 -7.400 2.563 1.00 95.94 115 VAL A O 1
ATOM 863 N N . TRP A 1 116 ? -4.757 -7.035 0.768 1.00 96.06 116 TRP A N 1
ATOM 864 C CA . TRP A 1 116 ? -4.196 -8.059 -0.104 1.00 96.06 116 TRP A CA 1
ATOM 865 C C . TRP A 1 116 ? -3.633 -7.397 -1.348 1.00 96.06 116 TRP A C 1
ATOM 867 O O . TRP A 1 116 ? -4.230 -6.463 -1.888 1.00 96.06 116 TRP A O 1
ATOM 877 N N . GLY A 1 117 ? -2.498 -7.891 -1.821 1.00 94.06 117 GLY A N 1
ATOM 878 C CA . GLY A 1 117 ? -1.861 -7.320 -2.993 1.00 94.06 117 GLY A CA 1
ATOM 879 C C . GLY A 1 117 ? -0.428 -7.769 -3.182 1.00 94.06 117 GLY A C 1
ATOM 880 O O . GLY A 1 117 ? 0.057 -8.708 -2.548 1.00 94.06 117 GLY A O 1
ATOM 881 N N . THR A 1 118 ? 0.264 -7.061 -4.063 1.00 93.94 118 THR A N 1
ATOM 882 C CA . THR A 1 118 ? 1.673 -7.293 -4.369 1.00 93.94 118 THR A CA 1
ATOM 883 C C . THR A 1 118 ? 2.473 -6.024 -4.132 1.00 93.94 118 THR A C 1
ATOM 885 O O . THR A 1 118 ? 2.130 -4.963 -4.653 1.00 93.94 118 THR A O 1
ATOM 888 N N . ILE A 1 119 ? 3.539 -6.146 -3.344 1.00 93.12 119 ILE A N 1
ATOM 889 C CA . ILE A 1 119 ? 4.487 -5.071 -3.075 1.00 93.12 119 ILE A CA 1
ATOM 890 C C . ILE A 1 119 ? 5.642 -5.173 -4.061 1.00 93.12 119 ILE A C 1
ATOM 892 O O . ILE A 1 119 ? 6.236 -6.240 -4.253 1.00 93.12 119 ILE A O 1
ATOM 896 N N . TYR A 1 120 ? 5.972 -4.031 -4.645 1.00 91.81 120 TYR A N 1
ATOM 897 C CA . TYR A 1 120 ? 7.085 -3.851 -5.553 1.00 91.81 120 TYR A CA 1
ATOM 898 C C . TYR A 1 120 ? 8.032 -2.781 -5.023 1.00 91.81 120 TYR A C 1
ATOM 900 O O . TYR A 1 120 ? 7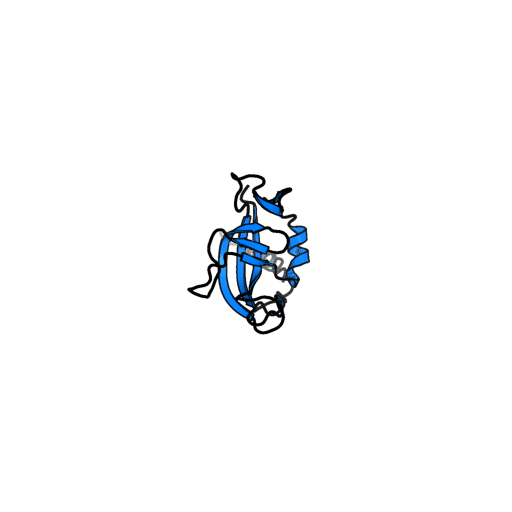.590 -1.804 -4.427 1.00 91.81 120 TYR A O 1
ATOM 908 N N . ASN A 1 121 ? 9.325 -2.947 -5.272 1.00 90.00 121 ASN A N 1
ATOM 909 C CA . ASN A 1 121 ? 10.338 -1.923 -5.071 1.00 90.00 121 ASN A CA 1
ATOM 910 C C . ASN A 1 121 ? 10.499 -1.111 -6.361 1.00 90.00 121 ASN A C 1
ATOM 912 O O . ASN A 1 121 ? 10.661 -1.684 -7.440 1.00 90.00 121 ASN A O 1
ATOM 916 N N . LEU A 1 122 ? 10.479 0.208 -6.232 1.00 89.06 122 LEU A N 1
ATOM 917 C CA . LEU A 1 122 ? 10.727 1.189 -7.278 1.00 89.06 122 LEU A CA 1
ATOM 918 C C . LEU A 1 122 ? 12.195 1.617 -7.162 1.00 89.06 122 LEU A C 1
ATOM 920 O O . LEU A 1 122 ? 12.543 2.495 -6.373 1.00 89.06 122 LEU A O 1
ATOM 924 N N . VAL A 1 123 ? 13.068 0.940 -7.912 1.00 82.25 123 VAL A N 1
ATOM 925 C CA . VAL A 1 123 ? 14.531 0.999 -7.726 1.00 82.25 123 VAL A CA 1
ATOM 926 C C . VAL A 1 123 ? 15.113 2.371 -8.092 1.00 82.25 123 VAL A C 1
ATOM 928 O O . VAL A 1 123 ? 16.142 2.766 -7.556 1.00 82.25 123 VAL A O 1
ATOM 931 N N . GLU A 1 124 ? 14.449 3.117 -8.976 1.00 72.75 124 GLU A N 1
ATOM 932 C CA . GLU A 1 124 ? 14.973 4.355 -9.565 1.00 72.75 124 GLU A CA 1
ATOM 933 C C . GLU A 1 124 ? 13.908 5.455 -9.583 1.00 72.75 124 GLU A C 1
ATOM 935 O O . GLU A 1 124 ? 13.542 5.971 -10.636 1.00 72.75 124 GLU A O 1
ATOM 940 N N . MET A 1 125 ? 13.372 5.803 -8.412 1.00 72.56 125 MET A N 1
ATOM 941 C CA . MET A 1 125 ? 12.384 6.875 -8.298 1.00 72.56 125 MET A CA 1
ATOM 942 C C . MET A 1 125 ? 13.093 8.223 -8.047 1.00 72.56 125 MET A C 1
ATOM 944 O O . MET A 1 125 ? 13.627 8.431 -6.954 1.00 72.56 125 MET A O 1
ATOM 948 N N . PRO A 1 126 ? 13.145 9.151 -9.028 1.00 68.81 126 PRO A N 1
ATOM 949 C CA . PRO A 1 126 ? 13.879 10.404 -8.869 1.00 68.81 126 PRO A CA 1
ATOM 950 C C . PRO A 1 126 ? 13.300 11.237 -7.719 1.00 68.81 126 PRO A C 1
ATOM 952 O O . PRO A 1 126 ? 12.089 11.436 -7.650 1.00 68.81 126 PRO A O 1
ATOM 955 N N . GLY A 1 127 ? 14.163 11.746 -6.835 1.00 70.62 127 GLY A N 1
ATOM 956 C CA . GLY A 1 127 ? 13.770 12.631 -5.729 1.00 70.62 127 GLY A CA 1
ATOM 957 C C . GLY A 1 127 ? 13.499 11.946 -4.385 1.00 70.62 127 GLY A C 1
ATOM 958 O O . GLY A 1 127 ? 13.250 12.645 -3.407 1.00 70.62 127 GLY A O 1
ATOM 959 N N . PHE A 1 128 ? 13.604 10.617 -4.300 1.00 69.25 128 PHE A N 1
ATOM 960 C CA . PHE A 1 128 ? 13.492 9.881 -3.039 1.00 69.25 128 PHE A CA 1
ATOM 961 C C . PHE A 1 128 ? 14.809 9.178 -2.698 1.00 69.25 128 PHE A C 1
ATOM 963 O O . PHE A 1 128 ? 15.344 8.415 -3.498 1.00 69.25 128 PHE A O 1
ATOM 970 N N . ALA A 1 129 ? 15.335 9.425 -1.497 1.00 67.25 129 ALA A N 1
ATOM 971 C CA . ALA A 1 129 ? 16.494 8.703 -0.981 1.00 67.25 129 ALA A CA 1
ATOM 972 C C . ALA A 1 129 ? 16.038 7.393 -0.315 1.00 67.25 129 ALA A C 1
ATOM 974 O O . ALA A 1 129 ? 15.261 7.425 0.637 1.00 67.25 129 ALA A O 1
ATOM 975 N N . GLY A 1 130 ? 16.544 6.253 -0.793 1.00 72.12 130 GLY A N 1
ATOM 976 C CA . GLY A 1 130 ? 16.247 4.926 -0.239 1.00 72.12 130 GLY A CA 1
ATOM 977 C C . GLY A 1 130 ? 15.245 4.109 -1.067 1.00 72.12 130 GLY A C 1
ATOM 978 O O . GLY A 1 130 ? 14.815 4.554 -2.131 1.00 72.12 130 GLY A O 1
ATOM 979 N N . PRO A 1 131 ? 14.911 2.882 -0.626 1.00 77.31 131 PRO A N 1
ATOM 980 C CA . PRO A 1 131 ? 13.918 2.057 -1.298 1.00 77.31 131 PRO A CA 1
ATOM 981 C C . PRO A 1 131 ? 12.545 2.727 -1.237 1.00 77.31 131 PRO A C 1
ATOM 983 O O . PRO A 1 131 ? 12.154 3.313 -0.229 1.00 77.31 131 PRO A O 1
ATOM 986 N N . ASN A 1 132 ? 11.810 2.628 -2.337 1.00 88.12 132 ASN A N 1
ATOM 987 C CA . ASN A 1 132 ? 10.457 3.146 -2.445 1.00 88.12 132 ASN A CA 1
ATOM 988 C C . ASN A 1 132 ? 9.561 1.986 -2.820 1.00 88.12 132 ASN A C 1
ATOM 990 O O . ASN A 1 132 ? 9.745 1.384 -3.872 1.00 88.12 132 ASN A O 1
ATOM 994 N N . TYR A 1 133 ? 8.600 1.654 -1.969 1.00 91.88 133 TYR A N 1
ATOM 995 C CA . TYR A 1 133 ? 7.695 0.552 -2.253 1.00 91.88 133 TYR A CA 1
ATOM 996 C C . TYR A 1 133 ? 6.378 1.068 -2.809 1.00 91.88 133 TYR A C 1
ATOM 998 O O . TYR A 1 133 ? 5.850 2.068 -2.331 1.00 91.88 133 TYR A O 1
ATOM 1006 N N . ALA A 1 134 ? 5.825 0.356 -3.782 1.00 92.94 134 ALA A N 1
ATOM 1007 C CA . ALA A 1 134 ? 4.453 0.529 -4.229 1.00 92.94 134 ALA A CA 1
ATOM 1008 C C . ALA A 1 134 ? 3.674 -0.762 -4.004 1.00 92.94 134 ALA A C 1
ATOM 1010 O O . ALA A 1 134 ? 4.215 -1.858 -4.160 1.00 92.94 134 ALA A O 1
ATOM 1011 N N . ILE A 1 135 ? 2.397 -0.636 -3.659 1.00 93.56 135 ILE A N 1
ATOM 1012 C CA . ILE A 1 135 ? 1.473 -1.757 -3.577 1.00 93.56 135 ILE A CA 1
ATOM 1013 C C . ILE A 1 135 ? 0.456 -1.684 -4.711 1.00 93.56 135 ILE A C 1
ATOM 1015 O O . ILE A 1 135 ? -0.245 -0.685 -4.884 1.00 93.56 135 ILE A O 1
ATOM 1019 N N . ARG A 1 136 ? 0.360 -2.784 -5.461 1.00 93.25 136 ARG A N 1
ATOM 1020 C CA . ARG A 1 136 ? -0.805 -3.089 -6.290 1.00 93.25 136 ARG A CA 1
ATOM 1021 C C . ARG A 1 136 ? -1.789 -3.876 -5.439 1.00 93.25 136 ARG A C 1
ATOM 1023 O O . ARG A 1 136 ? -1.446 -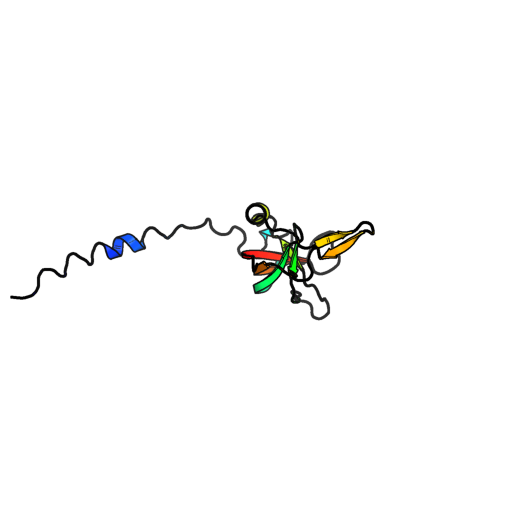4.947 -4.941 1.00 93.25 136 ARG A O 1
ATOM 1030 N N . LEU A 1 137 ? -2.974 -3.324 -5.243 1.00 93.31 137 LEU A N 1
ATOM 1031 C CA . LEU A 1 137 ? -4.013 -3.902 -4.404 1.00 93.31 137 LEU A CA 1
ATOM 1032 C C . LEU A 1 137 ? -4.816 -4.933 -5.187 1.00 93.31 137 LEU A C 1
ATOM 1034 O O . LEU A 1 137 ? -5.268 -4.654 -6.295 1.00 93.31 137 LEU A O 1
ATOM 1038 N N . ASP A 1 138 ? -5.051 -6.075 -4.558 1.00 92.50 138 ASP A N 1
ATOM 1039 C CA . ASP A 1 138 ? -6.038 -7.056 -5.002 1.00 92.50 138 ASP A CA 1
ATOM 1040 C C . ASP A 1 138 ? -7.370 -6.815 -4.272 1.00 92.50 138 ASP A C 1
ATOM 1042 O O . ASP A 1 138 ? -8.446 -6.940 -4.854 1.00 92.50 138 ASP A O 1
ATOM 1046 N N . LYS A 1 139 ? -7.299 -6.468 -2.979 1.00 93.50 139 LYS A N 1
ATOM 1047 C CA . LYS A 1 139 ? -8.461 -6.314 -2.098 1.00 93.50 139 LYS A CA 1
ATOM 1048 C C . LYS A 1 139 ? -8.107 -5.494 -0.856 1.00 93.50 139 LYS A C 1
ATOM 1050 O O . LYS A 1 139 ? -6.982 -5.570 -0.359 1.00 93.50 139 LYS A O 1
ATOM 1055 N N . VAL A 1 140 ? -9.084 -4.763 -0.324 1.00 96.19 140 VAL A N 1
ATOM 1056 C CA . VAL A 1 140 ? -9.012 -4.095 0.983 1.00 96.19 140 VAL A CA 1
ATOM 1057 C C . VAL A 1 140 ? -10.313 -4.356 1.737 1.00 96.19 140 VAL A C 1
ATOM 1059 O O . VAL A 1 140 ? -11.385 -4.286 1.142 1.00 96.19 140 VAL A O 1
ATOM 1062 N N . GLU A 1 141 ? -10.227 -4.652 3.031 1.00 96.00 141 GLU A N 1
ATOM 1063 C CA . GLU A 1 141 ? -11.388 -4.808 3.915 1.00 96.00 141 GLU A CA 1
ATOM 1064 C C . GLU A 1 141 ? -11.235 -3.956 5.170 1.00 96.00 141 GLU A C 1
ATOM 1066 O O . GLU A 1 141 ? -10.153 -3.915 5.759 1.00 96.00 141 GLU A O 1
ATOM 1071 N N . SER A 1 142 ? -12.333 -3.325 5.599 1.00 94.06 142 SER A N 1
ATOM 1072 C CA . SER A 1 142 ? -12.435 -2.793 6.960 1.00 94.06 142 SER A CA 1
ATOM 1073 C C . SER A 1 142 ? -12.469 -3.955 7.945 1.00 94.06 142 SER A C 1
ATOM 1075 O O . SER A 1 142 ? -13.150 -4.954 7.715 1.00 94.06 142 SER A O 1
ATOM 1077 N N . VAL A 1 143 ? -11.735 -3.825 9.043 1.00 91.00 143 VAL A N 1
ATOM 1078 C CA . VAL A 1 143 ? -11.785 -4.774 10.172 1.00 91.00 143 VAL A CA 1
ATOM 1079 C C . VAL A 1 143 ? -12.631 -4.267 11.339 1.00 91.00 143 VAL A C 1
AT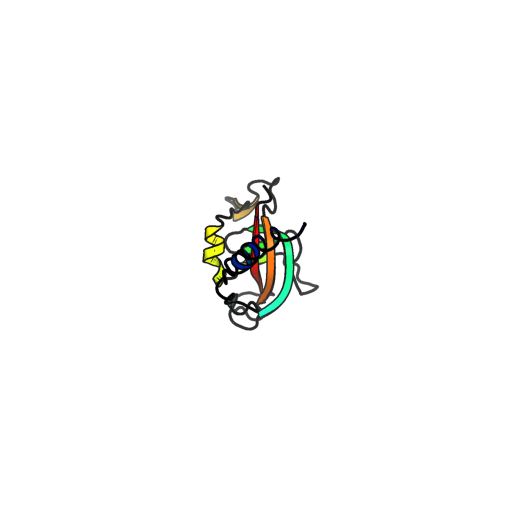OM 1081 O O . VAL A 1 143 ? -12.609 -4.875 12.410 1.00 91.00 143 VAL A O 1
ATOM 1084 N N . TYR A 1 144 ? -13.343 -3.165 11.112 1.00 79.25 144 TYR A N 1
ATOM 1085 C CA . TYR A 1 144 ? -14.242 -2.491 12.040 1.00 79.25 144 TYR A CA 1
ATOM 1086 C C . TYR A 1 144 ? -15.538 -2.103 11.330 1.00 79.25 144 TYR A C 1
ATOM 1088 O O . TYR A 1 144 ? -15.464 -1.795 10.112 1.00 79.25 144 TYR A O 1
#

Radius of gyration: 22.03 Å; chains: 1; bounding box: 60×73×40 Å

Sequence (144 aa):
MKSNQLRSLSTVGLLWLGLSAGCSPPDPCKNGECCGRGKVTFVRRVEGARAEYGGIVFAFQEVVSAAPNINQASAFTCPTQQAMITALHLKSNTMVDATGKIRLIDSTHAYPYRVWGTIYNLVEMPGFAGPNYAIRLDKVESVY